Protein AF-A0A966W9J1-F1 (afdb_monomer)

Secondary structure (DSSP, 8-state):
----------------------EE-PPS-------PPPPP----PPPPSEEE--HHHHHHHHHHHHHHHHTTS-EEEE-TTSPEEEEE---TTPPPPPHHHHHHHHHS----HHHHHHHHHHHHHHHHTTPPPEEE--SSTT-S-----

Mean predicted aligned error: 13.57 Å

Solvent-accessible surface area (backbone atoms only — not comparable to full-atom values): 10167 Å² total; per-residue (Å²): 141,81,90,79,91,77,83,86,79,90,79,82,82,68,93,63,89,72,78,84,59,81,55,70,72,80,74,92,76,94,74,92,77,79,90,76,78,82,73,82,75,79,74,72,75,78,73,58,74,71,34,68,59,46,80,69,51,42,54,51,49,53,53,50,49,54,53,53,54,59,73,52,52,57,48,79,45,78,42,98,88,75,46,80,45,60,42,44,70,66,60,84,93,57,81,85,76,51,72,68,56,51,52,48,42,62,76,58,62,86,79,58,60,67,58,55,48,51,53,53,53,52,52,57,51,38,49,76,71,72,49,86,48,68,50,52,82,61,90,51,87,76,49,94,70,84,87,83,133

Radius of gyration: 20.52 Å; Cα contacts (8 Å, |Δi|>4): 99; chains: 1; bounding box: 49×34×62 Å

Nearest PDB structures (foldseek):
  6rxv-assembly1_CP  TM=2.407E-01  e=3.259E+00  Thermochaetoides thermophila DSM 1495
  5e8c-assembly1_A  TM=2.496E-01  e=3.471E+00  Suid alphaherpesvirus 1
  8yo3-assembly1_A  TM=2.139E-01  e=3.259E+00  Escherichia phage T4
  3pif-assembly3_C  TM=2.600E-01  e=4.466E+00  Kluyveromyces lactis

Sequence (149 aa):
MASFVVAGLLLLGGGLISHWQEQRGTAVGASAVPSAEPAPASSLRPLPERTQLDGSTQAALLAQLQEADRQWLPRVERLPDGRNRYVYKRRAGEPALSLEQVKALLRNPPSFEREHGAIRQVLATLERSGAVVLLEQPRKPGAAGEWNP

Foldseek 3Di:
DDDDDDDDDDDDDDPDPWPWDWDWPDDDDDDDDDDDDDDDDPPLPDDPQKDWDDPVVLVVVVVSVQVVLVQQQWDWDQDPVRDIIIIGTDTPPDDDDDPVRSVVCVVPPDPCVVVSVVVVVVVVVCVVVVHTDIDHDDPDPPDPDDDDD

Structure (mmCIF, N/CA/C/O backbone):
data_AF-A0A966W9J1-F1
#
_entry.id   AF-A0A966W9J1-F1
#
loop_
_atom_site.group_PDB
_atom_site.id
_atom_site.type_symbol
_atom_site.label_atom_id
_atom_site.label_alt_id
_atom_site.label_comp_id
_atom_site.label_asym_id
_atom_site.label_entity_id
_atom_site.label_seq_id
_atom_site.pdbx_PDB_ins_code
_atom_site.Cartn_x
_atom_site.Cartn_y
_atom_site.Cartn_z
_atom_site.occupancy
_atom_site.B_iso_or_equiv
_atom_site.auth_seq_id
_atom_site.auth_comp_id
_atom_site.auth_asym_id
_atom_site.auth_atom_id
_atom_site.pdbx_PDB_model_num
ATOM 1 N N . MET A 1 1 ? -14.828 -12.795 33.130 1.00 36.19 1 MET A N 1
ATOM 2 C CA . MET A 1 1 ? -13.420 -12.943 32.706 1.00 36.19 1 MET A CA 1
ATOM 3 C C . MET A 1 1 ? -13.387 -13.948 31.572 1.00 36.19 1 MET A C 1
ATOM 5 O O . MET A 1 1 ? -13.687 -15.107 31.816 1.00 36.19 1 MET A O 1
ATOM 9 N N . ALA A 1 2 ? -13.128 -13.505 30.345 1.00 32.22 2 ALA A N 1
ATOM 10 C CA . ALA A 1 2 ? -12.979 -14.391 29.195 1.00 32.22 2 ALA A CA 1
ATOM 11 C C . ALA A 1 2 ? -11.652 -14.052 28.515 1.00 32.22 2 ALA A C 1
ATOM 13 O O . ALA A 1 2 ? -11.497 -12.979 27.937 1.00 32.22 2 ALA A O 1
ATOM 14 N N . SER A 1 3 ? -10.685 -14.951 28.675 1.00 34.66 3 SER A N 1
ATOM 15 C CA . SER A 1 3 ? -9.408 -14.930 27.975 1.00 34.66 3 SER A CA 1
ATOM 16 C C . SER A 1 3 ? -9.634 -15.323 26.521 1.00 34.66 3 SER A C 1
ATOM 18 O O . SER A 1 3 ? -10.188 -16.389 26.262 1.00 34.66 3 SER A O 1
ATOM 20 N N . PHE A 1 4 ? -9.150 -14.515 25.583 1.00 32.41 4 PHE A N 1
ATOM 21 C CA . PHE A 1 4 ? -8.937 -14.957 24.210 1.00 32.41 4 PHE A CA 1
ATOM 22 C C . PHE A 1 4 ? -7.475 -14.750 23.835 1.00 32.41 4 PHE A C 1
ATOM 24 O O . PHE A 1 4 ? -6.966 -13.635 23.774 1.00 32.41 4 PHE A O 1
ATOM 31 N N . VAL A 1 5 ? -6.813 -15.883 23.619 1.00 35.66 5 VAL A N 1
ATOM 32 C CA . VAL A 1 5 ? -5.546 -16.004 22.909 1.00 35.66 5 VAL A CA 1
ATOM 33 C C . VAL A 1 5 ? -5.856 -15.818 21.428 1.00 35.66 5 VAL A C 1
ATOM 35 O O . VAL A 1 5 ? -6.655 -16.573 20.878 1.00 35.66 5 VAL A O 1
ATOM 38 N N . VAL A 1 6 ? -5.204 -14.863 20.767 1.00 33.12 6 VAL A N 1
ATOM 39 C CA . VAL A 1 6 ? -5.021 -14.918 19.314 1.00 33.12 6 VAL A CA 1
ATOM 40 C C . VAL A 1 6 ? -3.537 -14.793 19.021 1.00 33.12 6 VAL A C 1
ATOM 42 O O . VAL A 1 6 ? -2.851 -13.879 19.474 1.00 33.12 6 VAL A O 1
ATOM 45 N N . ALA A 1 7 ? -3.076 -15.823 18.323 1.00 31.52 7 ALA A N 1
ATOM 46 C CA . ALA A 1 7 ? -1.713 -16.107 17.947 1.00 31.52 7 ALA A CA 1
ATOM 47 C C . ALA A 1 7 ? -1.083 -14.975 17.133 1.00 31.52 7 ALA A C 1
ATOM 49 O O . ALA A 1 7 ? -1.725 -14.340 16.296 1.00 31.52 7 ALA A O 1
ATOM 50 N N . GLY A 1 8 ? 0.210 -14.775 17.373 1.00 31.45 8 GLY A N 1
ATOM 51 C CA . GLY A 1 8 ? 1.034 -13.886 16.581 1.00 31.45 8 GLY A CA 1
ATOM 52 C C . GLY A 1 8 ? 1.141 -14.353 15.133 1.00 31.45 8 GLY A C 1
ATOM 53 O O . GLY A 1 8 ? 1.315 -15.538 14.851 1.00 31.45 8 GLY A O 1
ATOM 54 N N . LEU A 1 9 ? 1.132 -13.380 14.229 1.00 31.06 9 LEU A N 1
ATOM 55 C CA . LEU A 1 9 ? 1.874 -13.485 12.988 1.00 31.06 9 LEU A CA 1
ATOM 56 C C . LEU A 1 9 ? 2.941 -12.390 13.010 1.00 31.06 9 LEU A C 1
ATOM 58 O O . LEU A 1 9 ? 2.641 -11.198 13.047 1.00 31.06 9 LEU A O 1
ATOM 62 N N . LEU A 1 10 ? 4.193 -12.834 13.053 1.00 40.41 10 LEU A N 1
ATOM 63 C CA . LEU A 1 10 ? 5.385 -12.029 12.835 1.00 40.41 10 LEU A CA 1
ATOM 64 C C . LEU A 1 10 ? 5.294 -11.323 11.479 1.00 40.41 10 LEU A C 1
ATOM 66 O O . LEU A 1 10 ? 5.270 -11.992 10.449 1.00 40.41 10 LEU A O 1
ATOM 70 N N . LEU A 1 11 ? 5.374 -9.994 11.477 1.00 38.09 11 LEU A N 1
ATOM 71 C CA . LEU A 1 11 ? 6.063 -9.273 10.412 1.00 38.09 11 LEU A CA 1
ATOM 72 C C . LEU A 1 11 ? 7.119 -8.367 11.045 1.00 38.09 11 LEU A C 1
ATOM 74 O O . LEU A 1 11 ? 6.843 -7.438 11.799 1.00 38.09 11 LEU A O 1
ATOM 78 N N . LEU A 1 12 ? 8.349 -8.787 10.781 1.00 37.00 12 LEU A N 1
ATOM 79 C CA . LEU A 1 12 ? 9.624 -8.203 11.150 1.00 37.00 12 LEU A CA 1
ATOM 80 C C . LEU A 1 12 ? 9.830 -6.817 10.530 1.00 37.00 12 LEU A C 1
ATOM 82 O O . LEU A 1 12 ? 9.419 -6.571 9.401 1.00 37.00 12 LEU A O 1
ATOM 86 N N . GLY A 1 13 ? 10.639 -6.013 11.224 1.00 31.16 13 GLY A N 1
ATOM 87 C CA . GLY A 1 13 ? 11.450 -4.944 10.639 1.00 31.16 13 GLY A CA 1
ATOM 88 C C . GLY A 1 13 ? 10.738 -3.595 10.649 1.00 31.16 13 GLY A C 1
ATOM 89 O O . GLY A 1 13 ? 9.806 -3.367 9.899 1.00 31.16 13 GLY A O 1
ATOM 90 N N . GLY A 1 14 ? 11.102 -2.653 11.509 1.00 29.92 14 GLY A N 1
ATOM 91 C CA . GLY A 1 14 ? 12.470 -2.186 11.692 1.00 29.92 14 GLY A CA 1
ATOM 92 C C . GLY A 1 14 ? 12.575 -0.849 10.973 1.00 29.92 14 GLY A C 1
ATOM 93 O O . GLY A 1 14 ? 12.654 -0.806 9.749 1.00 29.92 14 GLY A O 1
ATOM 94 N N . GLY A 1 15 ? 12.533 0.238 11.745 1.00 35.56 15 GLY A N 1
ATOM 95 C CA . GLY A 1 15 ? 12.836 1.575 11.256 1.00 35.56 15 GLY A CA 1
ATOM 96 C C . GLY A 1 15 ? 14.270 1.598 10.746 1.00 35.56 15 GLY A C 1
ATOM 97 O O . GLY A 1 15 ? 15.212 1.742 11.517 1.00 35.56 15 GLY A O 1
ATOM 98 N N . LEU A 1 16 ? 14.432 1.399 9.444 1.00 35.03 16 LEU A N 1
ATOM 99 C CA . LEU A 1 16 ? 15.691 1.546 8.743 1.00 35.03 16 LEU A CA 1
ATOM 100 C C . LEU A 1 16 ? 15.538 2.730 7.806 1.00 35.03 16 LEU A C 1
ATOM 102 O O . LEU A 1 16 ? 14.657 2.763 6.945 1.00 35.03 16 LEU A O 1
ATOM 106 N N . ILE A 1 17 ? 16.422 3.701 8.017 1.00 37.62 17 ILE A N 1
ATOM 107 C CA . ILE A 1 17 ? 16.754 4.780 7.095 1.00 37.62 17 ILE A CA 1
ATOM 108 C C . ILE A 1 17 ? 16.779 4.174 5.688 1.00 37.62 17 ILE A C 1
ATOM 110 O O . ILE A 1 17 ? 17.674 3.401 5.337 1.00 37.62 17 ILE A O 1
ATOM 114 N N . SER A 1 18 ? 15.727 4.445 4.915 1.00 36.94 18 SER A N 1
ATOM 115 C CA . SER A 1 18 ? 15.594 3.943 3.555 1.00 36.94 18 SER A CA 1
ATOM 116 C C . SER A 1 18 ? 16.615 4.697 2.720 1.00 36.94 18 SER A C 1
ATOM 118 O O . SER A 1 18 ? 16.407 5.850 2.358 1.00 36.94 18 SER A O 1
ATOM 120 N N . HIS A 1 19 ? 17.769 4.080 2.487 1.00 42.59 19 HIS A N 1
ATOM 121 C CA . HIS A 1 19 ? 18.722 4.568 1.507 1.00 42.59 19 HIS A CA 1
ATOM 122 C C . HIS A 1 19 ? 18.088 4.334 0.130 1.00 42.59 19 HIS A C 1
ATOM 124 O O . HIS A 1 19 ? 17.974 3.212 -0.362 1.00 42.59 19 HIS A O 1
ATOM 130 N N . TRP A 1 20 ? 17.555 5.407 -0.441 1.00 48.62 20 TRP A N 1
ATOM 131 C CA . TRP A 1 20 ? 16.880 5.403 -1.729 1.00 48.62 20 TRP A CA 1
ATOM 132 C C . TRP A 1 20 ? 17.902 5.127 -2.831 1.00 48.62 20 TRP A C 1
ATOM 134 O O . TRP A 1 20 ? 18.857 5.883 -2.994 1.00 48.62 20 TRP A O 1
ATOM 144 N N . GLN A 1 21 ? 17.718 4.045 -3.589 1.00 48.69 21 GLN A N 1
ATOM 145 C CA . GLN A 1 21 ? 18.588 3.721 -4.716 1.00 48.69 21 GLN A CA 1
ATOM 146 C C . GLN A 1 21 ? 17.739 3.445 -5.958 1.00 48.69 21 GLN A C 1
ATOM 148 O O . GLN A 1 21 ? 17.143 2.377 -6.102 1.00 48.69 21 GLN A O 1
ATOM 153 N N . GLU A 1 22 ? 17.686 4.425 -6.858 1.00 52.28 22 GLU A N 1
ATOM 154 C CA . GLU A 1 22 ? 17.119 4.268 -8.196 1.00 52.28 22 GLU A CA 1
ATOM 155 C C . GLU A 1 22 ? 18.030 3.349 -9.011 1.00 52.28 22 GLU A C 1
ATOM 157 O O . GLU A 1 22 ? 19.145 3.716 -9.392 1.00 52.28 22 GLU A O 1
ATOM 162 N N . GLN A 1 23 ? 17.584 2.120 -9.262 1.00 54.56 23 GLN A N 1
ATOM 163 C CA . GLN A 1 23 ? 18.343 1.196 -10.092 1.00 54.56 23 GLN A CA 1
ATOM 164 C C . GLN A 1 23 ? 17.928 1.342 -11.552 1.00 54.56 23 GLN A C 1
ATOM 166 O O . GLN A 1 23 ? 16.816 1.007 -11.959 1.00 54.56 23 GLN A O 1
ATOM 171 N N . ARG A 1 24 ? 18.873 1.840 -12.352 1.00 48.84 24 ARG A N 1
ATOM 172 C CA . ARG A 1 24 ? 18.799 1.866 -13.811 1.00 48.84 24 ARG A CA 1
ATOM 173 C C . ARG A 1 24 ? 19.124 0.462 -14.318 1.00 48.84 24 ARG A C 1
ATOM 175 O O . ARG A 1 24 ? 20.262 0.021 -14.188 1.00 48.84 24 ARG A O 1
ATOM 182 N N . GLY A 1 25 ? 18.152 -0.241 -14.897 1.00 43.19 25 GLY A N 1
ATOM 183 C CA . GLY A 1 25 ? 18.440 -1.473 -15.635 1.00 43.19 25 GLY A CA 1
ATOM 184 C C . GLY A 1 25 ? 19.348 -1.147 -16.825 1.00 43.19 25 GLY A C 1
ATOM 185 O O . GLY A 1 25 ? 18.937 -0.425 -17.733 1.00 43.19 25 GLY A O 1
ATOM 186 N N . THR A 1 26 ? 20.601 -1.600 -16.793 1.00 42.75 26 THR A N 1
ATOM 187 C CA . THR A 1 26 ? 21.620 -1.278 -17.798 1.00 42.75 26 THR A CA 1
ATOM 188 C C . THR A 1 26 ? 21.414 -2.078 -19.084 1.00 42.75 26 THR A C 1
ATOM 190 O O . THR A 1 26 ? 21.452 -3.304 -19.090 1.00 42.75 26 THR A O 1
ATOM 193 N N . ALA A 1 27 ? 21.277 -1.367 -20.205 1.00 41.69 27 ALA A N 1
ATOM 194 C CA . ALA A 1 27 ? 21.788 -1.837 -21.487 1.00 41.69 27 ALA A CA 1
ATOM 195 C C . ALA A 1 27 ? 23.223 -1.303 -21.630 1.00 41.69 27 ALA A C 1
ATOM 197 O O . ALA A 1 27 ? 23.479 -0.136 -21.336 1.00 41.69 27 ALA A O 1
ATOM 198 N N . VAL A 1 28 ? 24.147 -2.178 -22.026 1.00 43.94 28 VAL A N 1
ATOM 199 C CA . VAL A 1 28 ? 25.587 -1.928 -22.196 1.00 43.94 28 VAL A CA 1
ATOM 200 C C . VAL A 1 28 ? 25.854 -0.670 -23.039 1.00 43.94 28 VAL A C 1
ATOM 202 O O . VAL A 1 28 ? 25.258 -0.504 -24.102 1.00 43.94 28 VAL A O 1
ATOM 205 N N . GLY A 1 29 ? 26.775 0.187 -22.579 1.00 33.69 29 GLY A N 1
ATOM 206 C CA . GLY A 1 29 ? 27.338 1.297 -23.360 1.00 33.69 29 GLY A CA 1
ATOM 207 C C . GLY A 1 29 ? 27.671 2.530 -22.517 1.00 33.69 29 GLY A C 1
ATOM 208 O O . GLY A 1 29 ? 26.777 3.247 -22.080 1.00 33.69 29 GLY A O 1
ATOM 209 N N . ALA A 1 30 ? 28.963 2.766 -22.286 1.00 47.25 30 ALA A N 1
ATOM 210 C CA . ALA A 1 30 ? 29.491 3.913 -21.555 1.00 47.25 30 ALA A CA 1
ATOM 211 C C . ALA A 1 30 ? 29.196 5.254 -22.252 1.00 47.25 30 ALA A C 1
ATOM 213 O O . ALA A 1 30 ? 29.510 5.426 -23.427 1.00 47.25 30 ALA A O 1
ATOM 214 N N . SER A 1 31 ? 28.670 6.223 -21.500 1.00 38.84 31 SER A N 1
ATOM 215 C CA . SER A 1 31 ? 28.930 7.657 -21.683 1.00 38.84 31 SER A CA 1
ATOM 216 C C . SER A 1 31 ? 28.355 8.449 -20.511 1.00 38.84 31 SER A C 1
ATOM 218 O O . SER A 1 31 ? 27.268 8.150 -20.016 1.00 38.84 31 SER A O 1
ATOM 220 N N . ALA A 1 32 ? 29.140 9.417 -20.043 1.00 54.28 32 ALA A N 1
ATOM 221 C CA . ALA A 1 32 ? 28.836 10.318 -18.940 1.00 54.28 32 ALA A CA 1
ATOM 222 C C . ALA A 1 32 ? 27.493 11.046 -19.142 1.00 54.28 32 ALA A C 1
ATOM 224 O O . ALA A 1 32 ? 27.166 11.442 -20.259 1.00 54.28 32 ALA A O 1
ATOM 225 N N . VAL A 1 33 ? 26.727 11.245 -18.063 1.00 46.22 33 VAL A N 1
ATOM 226 C CA . VAL A 1 33 ? 25.482 12.034 -18.076 1.00 46.22 33 VAL A CA 1
ATOM 227 C C . VAL A 1 33 ? 25.493 13.001 -16.883 1.00 46.22 33 VAL A C 1
ATOM 229 O O . VAL A 1 33 ? 25.799 12.556 -15.774 1.00 46.22 33 VAL A O 1
ATOM 232 N N . PRO A 1 34 ? 25.198 14.298 -17.101 1.00 41.72 34 PRO A N 1
ATOM 233 C CA . PRO A 1 34 ? 25.249 15.349 -16.086 1.00 41.72 34 PRO A CA 1
ATOM 234 C C . PRO A 1 34 ? 24.155 15.193 -15.023 1.00 41.72 34 PRO A C 1
ATOM 236 O O . PRO A 1 34 ? 23.152 14.510 -15.240 1.00 41.72 34 PRO A O 1
ATOM 239 N N . SER A 1 35 ? 24.378 15.844 -13.876 1.00 45.69 35 SER A N 1
ATOM 240 C CA . SER A 1 35 ? 23.449 15.967 -12.749 1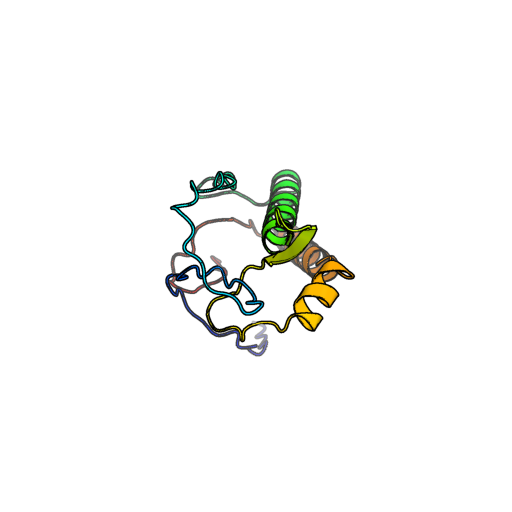.00 45.69 35 SER A CA 1
ATOM 241 C C . SER A 1 35 ? 22.030 16.276 -13.222 1.00 45.69 35 SER A C 1
ATOM 243 O O . SER A 1 35 ? 21.761 17.363 -13.728 1.00 45.69 35 SER A O 1
ATOM 245 N N . ALA A 1 36 ? 21.133 15.306 -13.055 1.00 44.81 36 ALA A N 1
ATOM 246 C CA . ALA A 1 36 ? 19.708 15.497 -13.249 1.00 44.81 36 ALA A CA 1
ATOM 247 C C . ALA A 1 36 ? 19.138 16.220 -12.023 1.00 44.81 36 ALA A C 1
ATOM 249 O O . ALA A 1 36 ? 19.308 15.780 -10.886 1.00 44.81 36 ALA A O 1
ATOM 250 N N . GLU A 1 37 ? 18.499 17.349 -12.294 1.00 42.25 37 GLU A N 1
ATOM 251 C CA . GLU A 1 37 ? 17.717 18.164 -11.374 1.00 42.25 37 GLU A CA 1
ATOM 252 C C . GLU A 1 37 ? 16.645 17.299 -10.672 1.00 42.25 37 GLU A C 1
ATOM 254 O O . GLU A 1 37 ? 16.006 16.471 -11.332 1.00 42.25 37 GLU A O 1
ATOM 259 N N . PRO A 1 38 ? 16.461 17.413 -9.343 1.00 43.59 38 PRO A N 1
ATOM 260 C CA . PRO A 1 38 ? 15.543 16.549 -8.612 1.00 43.59 38 PRO A CA 1
ATOM 261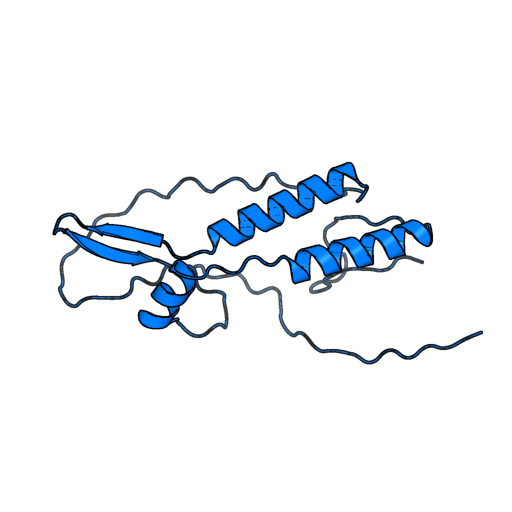 C C . PRO A 1 38 ? 14.096 16.813 -9.042 1.00 43.59 38 PRO A C 1
ATOM 263 O O . PRO A 1 38 ? 13.600 17.937 -8.968 1.00 43.59 38 PRO A O 1
ATOM 266 N N . ALA A 1 39 ? 13.409 15.751 -9.472 1.00 46.28 39 ALA A N 1
ATOM 267 C CA . ALA A 1 39 ? 11.975 15.764 -9.736 1.00 46.28 39 ALA A CA 1
ATOM 268 C C . ALA A 1 39 ? 11.201 16.281 -8.506 1.00 46.28 39 ALA A C 1
ATOM 270 O O . ALA A 1 39 ? 11.607 16.001 -7.372 1.00 46.28 39 ALA A O 1
ATOM 271 N N . PRO A 1 40 ? 10.079 17.004 -8.692 1.00 39.59 40 PRO A N 1
ATOM 272 C CA . PRO A 1 40 ? 9.317 17.548 -7.579 1.00 39.59 40 PRO A CA 1
ATOM 273 C C . PRO A 1 40 ? 8.850 16.404 -6.680 1.00 39.59 40 PRO A C 1
ATOM 275 O O . PRO A 1 40 ? 8.106 15.518 -7.108 1.00 39.59 40 PRO A O 1
ATOM 278 N N . ALA A 1 41 ? 9.304 16.424 -5.428 1.00 43.28 41 ALA A N 1
ATOM 279 C CA . ALA A 1 41 ? 8.766 15.578 -4.382 1.00 43.28 41 ALA A CA 1
ATOM 280 C C . ALA A 1 41 ? 7.263 15.863 -4.294 1.00 43.28 41 ALA A C 1
ATOM 282 O O . ALA A 1 41 ? 6.857 16.953 -3.892 1.00 43.28 41 ALA A O 1
ATOM 283 N N . SER A 1 42 ? 6.435 14.906 -4.717 1.00 48.38 42 SER A N 1
ATOM 284 C CA . SER A 1 42 ? 5.004 14.945 -4.445 1.00 48.38 42 SER A CA 1
ATOM 285 C C . SER A 1 42 ? 4.839 15.034 -2.936 1.00 48.38 42 SER A C 1
ATOM 287 O O . SER A 1 42 ? 5.104 14.078 -2.208 1.00 48.38 42 SER A O 1
ATOM 289 N N . SER A 1 43 ? 4.456 16.215 -2.470 1.00 48.78 43 SER A N 1
ATOM 290 C CA . SER A 1 43 ? 4.168 16.492 -1.078 1.00 48.78 43 SER A CA 1
ATOM 291 C C . SER A 1 43 ? 2.894 15.743 -0.713 1.00 48.78 43 SER A C 1
ATOM 293 O O . SER A 1 43 ? 1.786 16.267 -0.819 1.00 48.78 43 SER A O 1
ATOM 295 N N . LEU A 1 44 ? 3.048 14.481 -0.299 1.00 55.34 44 LEU A N 1
ATOM 296 C CA . LEU A 1 44 ? 2.056 13.820 0.539 1.00 55.34 44 LEU A CA 1
ATOM 297 C C . LEU A 1 44 ? 1.712 14.830 1.629 1.00 55.34 44 LEU A C 1
ATOM 299 O O . LEU A 1 44 ? 2.590 15.210 2.406 1.00 55.34 44 LEU A O 1
ATOM 303 N N . ARG A 1 45 ? 0.478 15.345 1.621 1.00 57.12 45 ARG A N 1
ATOM 304 C CA . ARG A 1 45 ? 0.049 16.296 2.641 1.00 57.12 45 ARG A CA 1
ATOM 305 C C . ARG A 1 45 ? 0.281 15.598 3.986 1.00 57.12 45 ARG A C 1
ATOM 307 O O . ARG A 1 45 ? -0.257 14.502 4.169 1.00 57.12 45 ARG A O 1
ATOM 314 N N . PRO A 1 46 ? 1.093 16.175 4.888 1.00 58.34 46 PRO A N 1
ATOM 315 C CA . PRO A 1 46 ? 1.237 15.622 6.220 1.00 58.34 46 PRO A CA 1
ATOM 316 C C . PRO A 1 46 ? -0.157 15.584 6.840 1.00 58.34 46 PRO A C 1
ATOM 318 O O . PRO A 1 46 ? -0.844 16.609 6.883 1.00 58.34 46 PRO A O 1
ATOM 321 N N . LEU A 1 47 ? -0.602 14.400 7.253 1.00 57.12 47 LEU A N 1
ATOM 322 C CA . LEU A 1 47 ? -1.755 14.309 8.138 1.00 57.12 47 LEU A CA 1
ATOM 323 C C . LEU A 1 47 ? -1.381 15.064 9.425 1.00 57.12 47 LEU A C 1
ATOM 325 O O . LEU A 1 47 ? -0.231 14.950 9.863 1.00 57.12 47 LEU A O 1
ATOM 329 N N . PRO A 1 48 ? -2.285 15.875 10.003 1.00 63.88 48 PRO A N 1
ATOM 330 C CA . PRO A 1 48 ? -2.009 16.515 11.282 1.00 63.88 48 PRO A CA 1
ATOM 331 C C . PRO A 1 48 ? -1.619 15.450 12.313 1.00 63.88 48 PRO A C 1
ATOM 333 O O . PRO A 1 48 ? -2.122 14.326 12.245 1.00 63.88 48 PRO A O 1
ATOM 336 N N . GLU A 1 49 ? -0.732 15.809 13.254 1.00 70.94 49 GLU A N 1
ATOM 337 C CA . GLU A 1 49 ? -0.070 14.875 14.192 1.00 70.94 49 GLU A CA 1
ATOM 338 C C . GLU A 1 49 ? -1.027 13.923 14.912 1.00 70.94 49 GLU A C 1
ATOM 340 O O . GLU A 1 49 ? -0.628 12.838 15.330 1.00 70.94 49 GLU A O 1
ATOM 345 N N . ARG A 1 50 ? -2.292 14.329 15.029 1.00 84.88 50 ARG A N 1
ATOM 346 C CA . ARG A 1 50 ? -3.375 13.531 15.567 1.00 84.88 50 ARG A CA 1
ATOM 347 C C . ARG A 1 50 ? -4.632 13.730 14.732 1.00 84.88 50 ARG A C 1
ATOM 349 O O . ARG A 1 50 ? -5.299 14.757 14.841 1.00 84.88 50 ARG A O 1
ATOM 356 N N . THR A 1 51 ? -4.955 12.750 13.896 1.00 87.50 51 THR A N 1
ATOM 357 C CA . THR A 1 51 ? -6.162 12.769 13.058 1.00 87.50 51 THR A CA 1
ATOM 358 C C . THR A 1 51 ? -7.110 11.670 13.511 1.00 87.50 51 THR A C 1
ATOM 360 O O . THR A 1 51 ? -6.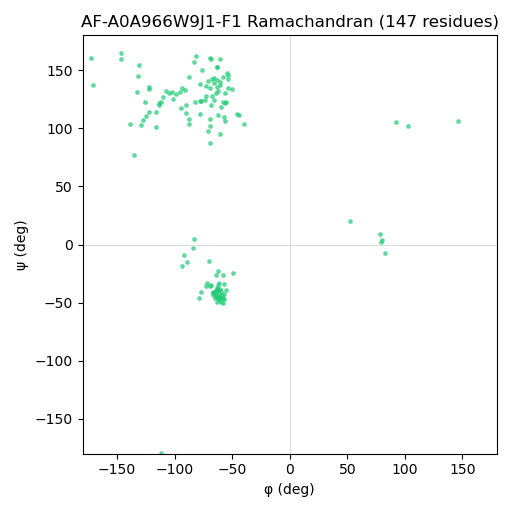749 10.499 13.466 1.00 87.50 51 THR A O 1
ATOM 363 N N . GLN A 1 52 ? -8.324 12.017 13.936 1.00 90.44 52 GLN A N 1
ATOM 364 C CA . GLN A 1 52 ? -9.351 11.006 14.174 1.00 90.44 52 GLN A CA 1
ATOM 365 C C . GLN A 1 52 ? -9.806 10.408 12.844 1.00 90.44 52 GLN A C 1
ATOM 367 O O . GLN A 1 52 ? -10.046 11.147 11.893 1.00 90.44 52 GLN A O 1
ATOM 372 N N . LEU A 1 53 ? -9.916 9.082 12.790 1.00 90.12 53 LEU A N 1
ATOM 373 C CA . LEU A 1 53 ? -10.492 8.372 11.657 1.00 90.12 53 LEU A CA 1
ATOM 374 C C . LEU A 1 53 ? -12.005 8.259 11.829 1.00 90.12 53 LEU A C 1
ATOM 376 O O . LEU A 1 53 ? -12.506 7.445 12.600 1.00 90.12 53 LEU A O 1
ATOM 380 N N . ASP A 1 54 ? -12.703 9.101 11.081 1.00 86.69 54 ASP A N 1
ATOM 381 C CA . ASP A 1 54 ? -14.132 9.056 10.794 1.00 86.69 54 ASP A CA 1
ATOM 382 C C . ASP A 1 54 ? -14.366 8.730 9.307 1.00 86.69 54 ASP A C 1
ATOM 384 O O . ASP A 1 54 ? -13.422 8.569 8.530 1.00 86.69 54 ASP A O 1
ATOM 388 N N . GLY A 1 55 ? -15.627 8.656 8.875 1.00 83.25 55 GLY A N 1
ATOM 389 C CA . GLY A 1 55 ? -15.951 8.314 7.486 1.00 83.25 55 GLY A CA 1
ATOM 390 C C . GLY A 1 55 ? -15.314 9.241 6.436 1.00 83.25 55 GLY A C 1
ATOM 391 O O . GLY A 1 55 ? -14.934 8.777 5.359 1.00 83.25 55 GLY A O 1
ATOM 392 N N . SER A 1 56 ? -15.153 10.533 6.739 1.00 83.56 56 SER A N 1
ATOM 393 C CA . SER A 1 56 ? -14.607 11.519 5.796 1.00 83.56 56 SER A CA 1
ATOM 394 C C . SER A 1 56 ? -13.080 11.437 5.693 1.00 83.56 56 SER A C 1
ATOM 396 O O . SER A 1 56 ? -12.514 11.382 4.598 1.00 83.56 56 SER A O 1
ATOM 398 N N . THR A 1 57 ? -12.409 11.353 6.837 1.00 88.50 57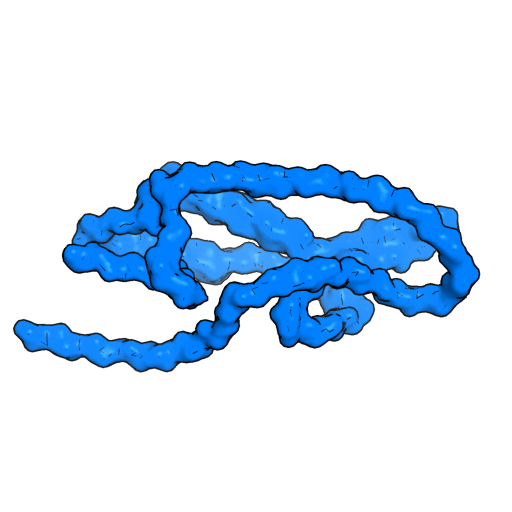 THR A N 1
ATOM 399 C CA . THR A 1 57 ? -10.948 11.252 6.951 1.00 88.50 57 THR A CA 1
ATOM 400 C C . THR A 1 57 ? -10.443 9.881 6.511 1.00 88.50 57 THR A C 1
ATOM 402 O O . THR A 1 57 ? -9.390 9.794 5.881 1.00 88.50 57 THR A O 1
ATOM 405 N N . GLN A 1 58 ? -11.222 8.818 6.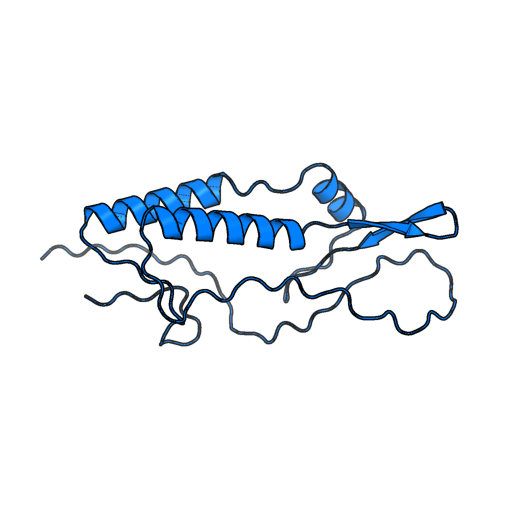728 1.00 89.38 58 GLN A N 1
ATOM 406 C CA . GLN A 1 58 ? -10.940 7.484 6.203 1.00 89.38 58 GLN A CA 1
ATOM 407 C C . GLN A 1 58 ? -10.915 7.468 4.671 1.00 89.38 58 GLN A C 1
ATOM 409 O O . GLN A 1 58 ? -10.003 6.888 4.078 1.00 89.38 58 GLN A O 1
ATOM 414 N N . ALA A 1 59 ? -11.893 8.097 4.012 1.00 88.31 59 ALA A N 1
ATOM 415 C CA . ALA A 1 59 ? -11.915 8.172 2.553 1.00 88.31 59 ALA A CA 1
ATOM 416 C C . ALA A 1 59 ? -10.686 8.924 2.013 1.00 88.31 59 ALA A C 1
ATOM 418 O O . ALA A 1 59 ? -10.055 8.473 1.055 1.00 88.31 59 ALA A O 1
ATOM 419 N N . ALA A 1 60 ? -10.305 10.025 2.669 1.00 88.50 60 ALA A N 1
ATOM 420 C CA . ALA A 1 60 ? -9.104 10.779 2.324 1.00 88.50 60 ALA A CA 1
ATOM 421 C C . ALA A 1 60 ? -7.815 9.959 2.527 1.00 88.50 60 ALA A C 1
ATOM 423 O O . ALA A 1 60 ? -6.954 9.962 1.647 1.00 88.50 60 ALA A O 1
ATOM 424 N N . LEU A 1 61 ? -7.698 9.213 3.634 1.00 88.06 61 LEU A N 1
ATOM 425 C CA . LEU A 1 61 ? -6.561 8.325 3.894 1.00 88.06 61 LEU A CA 1
ATOM 426 C C . LEU A 1 61 ? -6.422 7.261 2.801 1.00 88.06 61 LEU A C 1
ATOM 428 O O . LEU A 1 61 ? -5.333 7.065 2.270 1.00 88.06 61 LEU A O 1
ATOM 432 N N . LEU A 1 62 ? -7.513 6.572 2.456 1.00 89.69 62 LEU A N 1
ATOM 433 C CA . LEU A 1 62 ? -7.482 5.518 1.437 1.00 89.69 62 LEU A CA 1
ATOM 434 C C . LEU A 1 62 ? -7.090 6.076 0.062 1.00 89.69 62 LEU A C 1
ATOM 436 O O . LEU A 1 62 ? -6.293 5.460 -0.641 1.00 89.69 62 LEU A O 1
ATOM 440 N N . ALA A 1 63 ? -7.574 7.269 -0.294 1.00 89.31 63 ALA A N 1
ATOM 441 C CA . ALA A 1 63 ? -7.147 7.950 -1.513 1.00 89.31 63 ALA A CA 1
ATOM 442 C C . ALA A 1 63 ? -5.648 8.308 -1.483 1.00 89.31 63 ALA A C 1
ATOM 444 O O . ALA A 1 63 ? -4.953 8.166 -2.490 1.00 89.31 63 ALA A O 1
ATOM 445 N N . GLN A 1 64 ? -5.128 8.733 -0.327 1.00 89.19 64 GLN A N 1
ATOM 446 C CA . GLN A 1 64 ? -3.706 9.026 -0.151 1.00 89.19 64 GLN A CA 1
ATOM 447 C C . GLN A 1 64 ? -2.834 7.770 -0.273 1.00 89.19 64 GLN A C 1
ATOM 449 O O . GLN A 1 64 ? -1.780 7.830 -0.907 1.00 89.19 64 GLN A O 1
ATOM 454 N N . LEU A 1 65 ? -3.267 6.638 0.292 1.00 88.94 65 LEU A N 1
ATOM 455 C CA . LEU A 1 65 ? -2.582 5.350 0.146 1.00 88.94 65 LEU A CA 1
ATOM 456 C C . LEU A 1 65 ? -2.556 4.900 -1.316 1.00 88.94 65 LEU A C 1
ATOM 458 O O . LEU A 1 65 ? -1.491 4.571 -1.829 1.00 88.94 65 LEU A O 1
ATOM 462 N N . GLN A 1 66 ? -3.688 5.000 -2.014 1.00 89.88 66 GLN A N 1
ATOM 463 C CA . GLN A 1 66 ? -3.766 4.668 -3.434 1.00 89.88 66 GLN A CA 1
ATOM 464 C C . GLN A 1 66 ? -2.802 5.517 -4.276 1.00 89.88 66 GLN A C 1
ATOM 466 O O . GLN A 1 66 ? -2.127 4.998 -5.165 1.00 89.88 66 GLN A O 1
ATOM 471 N N . GLU A 1 67 ? -2.710 6.822 -4.013 1.00 90.56 67 GLU A N 1
ATOM 472 C CA . GLU A 1 67 ? -1.757 7.681 -4.718 1.00 90.56 67 GLU A CA 1
ATOM 473 C C . GLU A 1 67 ? -0.308 7.327 -4.370 1.00 90.56 67 GLU A C 1
ATOM 475 O O . GLU A 1 67 ? 0.539 7.248 -5.263 1.00 90.56 67 GLU A O 1
ATOM 480 N N . ALA A 1 68 ? -0.019 7.045 -3.096 1.00 88.62 68 ALA A N 1
ATOM 481 C CA . ALA A 1 68 ? 1.295 6.572 -2.685 1.00 88.62 68 ALA A CA 1
ATOM 482 C C . ALA A 1 68 ? 1.673 5.289 -3.442 1.00 88.62 68 ALA A C 1
ATOM 484 O O . ALA A 1 68 ? 2.751 5.239 -4.031 1.00 88.62 68 ALA A O 1
ATOM 485 N N . ASP A 1 69 ? 0.781 4.302 -3.534 1.00 89.44 69 ASP A N 1
ATOM 486 C CA . ASP A 1 69 ? 1.019 3.046 -4.254 1.00 89.44 69 ASP A CA 1
ATOM 487 C C . ASP A 1 69 ? 1.318 3.268 -5.743 1.00 89.44 69 ASP A C 1
ATOM 489 O O . ASP A 1 69 ? 2.243 2.667 -6.298 1.00 89.44 69 ASP A O 1
ATOM 493 N N . ARG A 1 70 ? 0.621 4.206 -6.398 1.00 89.44 70 ARG A N 1
ATOM 494 C CA . ARG A 1 70 ? 0.896 4.568 -7.802 1.00 89.44 70 ARG A CA 1
ATOM 495 C C . ARG A 1 70 ? 2.301 5.125 -7.996 1.00 89.44 70 ARG A C 1
ATOM 497 O O . ARG A 1 70 ? 2.922 4.882 -9.032 1.00 89.44 70 ARG A O 1
ATOM 504 N N . GLN A 1 71 ? 2.839 5.836 -7.009 1.00 89.38 71 GLN A N 1
ATOM 505 C CA . GLN A 1 71 ? 4.206 6.355 -7.068 1.00 89.38 71 GLN A CA 1
ATOM 506 C C . GLN A 1 71 ? 5.276 5.263 -6.974 1.00 89.38 71 GLN A C 1
ATOM 508 O O . GLN A 1 71 ? 6.443 5.553 -7.260 1.00 89.38 71 GLN A O 1
ATOM 513 N N . TRP A 1 72 ? 4.908 4.046 -6.570 1.00 89.75 72 TRP A N 1
ATOM 514 C CA . TRP A 1 72 ? 5.787 2.875 -6.542 1.00 89.75 72 TRP A CA 1
ATOM 515 C C . TRP A 1 72 ? 5.730 2.041 -7.823 1.00 89.75 72 TRP A C 1
ATOM 517 O O . TRP A 1 72 ? 6.579 1.167 -8.008 1.00 89.75 72 TRP A O 1
ATOM 527 N N . LEU A 1 73 ? 4.793 2.323 -8.733 1.00 91.88 73 LEU A N 1
ATOM 528 C CA . LEU A 1 73 ? 4.725 1.623 -10.011 1.00 91.88 73 LEU A CA 1
ATOM 529 C C . LEU A 1 73 ? 5.938 1.959 -10.894 1.00 91.88 73 LEU A C 1
ATOM 531 O O . LEU A 1 73 ? 6.381 3.116 -10.929 1.00 91.88 73 LEU A O 1
ATOM 535 N N . PRO A 1 74 ? 6.469 0.974 -11.642 1.00 95.00 74 PRO A N 1
ATOM 536 C CA . PRO A 1 74 ? 7.511 1.242 -12.616 1.00 95.00 74 PRO A CA 1
ATOM 537 C C . PRO A 1 74 ? 7.056 2.225 -13.696 1.00 95.00 74 PRO A C 1
ATOM 539 O O . PRO A 1 74 ? 5.866 2.393 -13.963 1.00 95.00 74 PRO A O 1
ATOM 542 N N . ARG A 1 75 ? 8.026 2.851 -14.357 1.00 94.19 75 ARG A N 1
ATOM 543 C CA . ARG A 1 75 ? 7.819 3.833 -15.423 1.00 94.19 75 ARG A CA 1
ATOM 544 C C . ARG A 1 75 ? 8.684 3.504 -16.628 1.00 94.19 75 ARG A C 1
ATOM 546 O O . ARG A 1 75 ? 9.735 2.870 -16.505 1.00 94.19 75 ARG A O 1
ATOM 553 N N . VAL A 1 76 ? 8.229 3.950 -17.794 1.00 94.69 76 VAL A N 1
ATOM 554 C CA . VAL A 1 76 ? 8.965 3.836 -19.054 1.00 94.69 76 VAL A CA 1
ATOM 555 C C . VAL A 1 76 ? 9.375 5.229 -19.502 1.00 94.69 76 VAL A C 1
ATOM 557 O O . VAL A 1 76 ? 8.529 6.094 -19.704 1.00 94.69 76 VAL A O 1
ATOM 560 N N . GLU A 1 77 ? 10.672 5.428 -19.680 1.00 94.19 77 GLU A N 1
ATOM 561 C CA . GLU A 1 77 ? 11.258 6.643 -20.230 1.00 94.19 77 GLU A CA 1
ATOM 562 C C . GLU A 1 77 ? 11.712 6.375 -21.664 1.00 94.19 77 GLU A C 1
ATOM 564 O O . GLU A 1 77 ? 12.414 5.397 -21.939 1.00 94.19 77 GLU A O 1
ATOM 569 N N . ARG A 1 78 ? 11.320 7.245 -22.594 1.00 94.00 78 ARG A N 1
ATOM 570 C CA . ARG A 1 78 ? 11.810 7.200 -23.972 1.00 94.00 78 ARG A CA 1
ATOM 571 C C . ARG A 1 78 ? 13.168 7.894 -24.023 1.00 94.00 78 ARG A C 1
ATOM 573 O O . ARG A 1 78 ? 13.284 9.054 -23.639 1.00 94.00 78 ARG A O 1
ATOM 580 N N . LEU A 1 79 ? 14.192 7.187 -24.481 1.00 93.94 79 LEU A N 1
ATOM 581 C CA . LEU A 1 79 ? 15.532 7.739 -24.642 1.00 93.94 79 LEU A CA 1
ATOM 582 C C . LEU A 1 79 ? 15.662 8.503 -25.972 1.00 93.94 79 LEU A C 1
ATOM 584 O O . LEU A 1 79 ? 14.917 8.210 -26.912 1.00 93.94 79 LEU A O 1
ATOM 588 N N . PRO A 1 80 ? 16.627 9.442 -26.087 1.00 93.38 80 PRO A N 1
ATOM 589 C CA . PRO A 1 80 ? 16.870 10.191 -27.326 1.00 93.38 80 PRO A CA 1
ATOM 590 C C . PRO A 1 80 ? 17.183 9.310 -28.544 1.00 93.38 80 PRO A C 1
ATOM 592 O O . PRO A 1 80 ? 16.911 9.694 -29.674 1.00 93.38 80 PRO A O 1
ATOM 595 N N . ASP A 1 81 ? 17.721 8.111 -28.315 1.00 91.62 81 ASP A N 1
ATOM 596 C CA . ASP A 1 81 ? 18.020 7.108 -29.344 1.00 91.62 81 ASP A CA 1
ATOM 597 C C . ASP A 1 81 ? 16.803 6.248 -29.746 1.00 91.62 81 ASP A C 1
ATOM 599 O O . ASP A 1 81 ? 16.931 5.292 -30.509 1.00 91.62 81 ASP A O 1
ATOM 603 N N . GLY A 1 82 ? 15.616 6.553 -29.214 1.00 92.38 82 GLY A N 1
ATOM 604 C CA . GLY A 1 82 ? 14.383 5.820 -29.485 1.00 92.38 82 GLY A CA 1
ATOM 605 C C . GLY A 1 82 ? 14.225 4.518 -28.696 1.00 92.38 82 GLY A C 1
ATOM 606 O O . GLY A 1 82 ? 13.229 3.818 -28.892 1.00 92.38 82 GLY A O 1
ATOM 607 N N . ARG A 1 83 ? 15.144 4.171 -27.787 1.00 92.12 83 ARG A N 1
ATOM 608 C CA . ARG A 1 83 ? 14.981 3.011 -26.897 1.00 92.12 83 ARG A CA 1
ATOM 609 C C . ARG A 1 83 ? 14.098 3.349 -25.696 1.00 92.12 83 ARG A C 1
ATOM 611 O O . ARG A 1 83 ? 13.891 4.508 -25.347 1.00 92.12 83 ARG A O 1
ATOM 618 N N . ASN A 1 84 ? 13.583 2.310 -25.044 1.00 94.06 84 ASN A N 1
ATOM 619 C CA . ASN A 1 84 ? 12.845 2.438 -23.789 1.00 94.06 84 ASN A CA 1
ATOM 620 C C . ASN A 1 84 ? 13.774 2.122 -22.612 1.00 94.06 84 ASN A C 1
ATOM 622 O O . ASN A 1 84 ? 14.413 1.068 -22.592 1.00 94.06 84 ASN A O 1
ATOM 626 N N . ARG A 1 85 ? 13.809 3.003 -21.613 1.00 92.75 85 ARG A N 1
ATOM 627 C CA . ARG A 1 85 ? 14.415 2.764 -20.301 1.00 92.75 85 ARG A CA 1
ATOM 628 C C . ARG A 1 85 ? 13.309 2.483 -19.292 1.00 92.75 85 ARG A C 1
ATOM 630 O O . ARG A 1 85 ? 12.340 3.226 -19.206 1.00 92.75 85 ARG A O 1
ATOM 637 N N . TYR A 1 86 ? 13.468 1.413 -18.526 1.00 93.75 86 TYR A N 1
ATOM 638 C CA . TYR A 1 86 ? 12.534 1.038 -17.470 1.00 93.75 86 TYR A CA 1
ATOM 639 C C . TYR A 1 86 ? 13.114 1.458 -16.122 1.00 93.75 86 TYR A C 1
ATOM 641 O O . TYR A 1 86 ? 14.246 1.094 -15.799 1.00 93.75 86 TYR A O 1
ATOM 649 N N . VAL A 1 87 ? 12.345 2.229 -15.359 1.00 93.81 87 VAL A N 1
ATOM 650 C CA . VAL A 1 87 ? 12.744 2.772 -14.055 1.00 93.81 87 VAL A CA 1
ATOM 651 C C . VAL A 1 87 ? 11.746 2.299 -13.008 1.00 93.81 87 VAL A C 1
ATOM 653 O O . VAL A 1 87 ? 10.541 2.324 -13.248 1.00 93.81 87 VAL A O 1
ATOM 656 N N . TYR A 1 88 ? 12.228 1.846 -11.853 1.00 93.38 88 TYR A N 1
ATOM 657 C CA . TYR A 1 88 ? 11.369 1.417 -10.751 1.00 93.38 88 TYR A CA 1
ATOM 658 C C . TYR A 1 88 ? 12.010 1.724 -9.396 1.00 93.38 88 TYR A C 1
ATOM 660 O O . TYR A 1 88 ? 13.226 1.909 -9.292 1.00 93.38 88 TYR A O 1
ATOM 668 N N . LYS A 1 89 ? 11.173 1.770 -8.355 1.00 90.44 89 LYS A N 1
ATOM 669 C CA . LYS A 1 89 ? 11.603 1.929 -6.964 1.00 90.44 89 LYS A CA 1
ATOM 670 C C . LYS A 1 89 ? 11.750 0.558 -6.311 1.00 90.44 89 LYS A C 1
ATOM 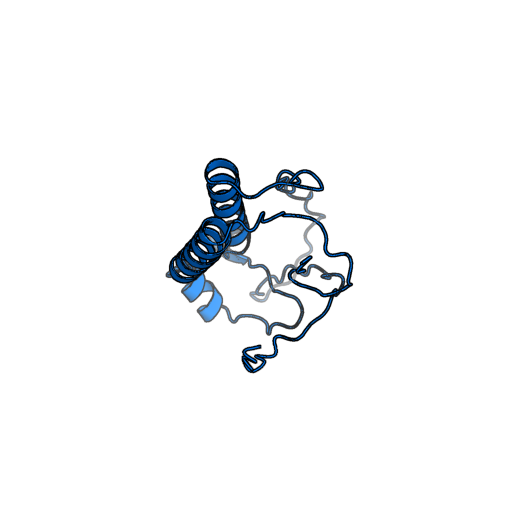672 O O . LYS A 1 89 ? 10.859 -0.278 -6.433 1.00 90.44 89 LYS A O 1
ATOM 677 N N . ARG A 1 90 ? 12.851 0.346 -5.590 1.00 90.94 90 ARG A N 1
ATOM 678 C CA . ARG A 1 90 ? 13.115 -0.879 -4.824 1.00 90.94 90 ARG A CA 1
ATOM 679 C C . ARG A 1 90 ? 12.984 -0.590 -3.331 1.00 90.94 90 ARG A C 1
ATOM 681 O O . ARG A 1 90 ? 13.558 0.392 -2.859 1.00 90.94 90 ARG A O 1
ATOM 688 N N . ARG A 1 91 ? 12.259 -1.431 -2.588 1.00 85.69 91 ARG A N 1
ATOM 689 C CA . ARG A 1 91 ? 12.178 -1.314 -1.124 1.00 85.69 91 ARG A CA 1
ATOM 690 C C . ARG A 1 91 ? 13.464 -1.831 -0.477 1.00 85.69 91 ARG A C 1
ATOM 692 O O . ARG A 1 91 ? 14.145 -2.706 -1.015 1.00 85.69 91 ARG A O 1
ATOM 699 N N . ALA A 1 92 ? 13.815 -1.273 0.677 1.00 87.31 92 ALA A N 1
ATOM 700 C CA . ALA A 1 92 ? 14.977 -1.727 1.430 1.00 87.31 92 ALA A CA 1
ATOM 701 C C . ALA A 1 92 ? 14.791 -3.194 1.855 1.00 87.31 92 ALA A C 1
ATOM 703 O O . ALA A 1 92 ? 13.738 -3.565 2.363 1.00 87.31 92 ALA A O 1
ATOM 704 N N . GLY A 1 93 ? 15.811 -4.024 1.633 1.00 87.94 93 GLY A N 1
ATOM 705 C CA . GLY A 1 93 ? 15.763 -5.456 1.948 1.00 87.94 93 GLY A CA 1
ATOM 706 C C . GLY A 1 93 ? 15.095 -6.337 0.886 1.00 87.94 93 GLY A C 1
ATOM 707 O O . GLY A 1 93 ? 15.189 -7.557 0.991 1.00 87.94 93 GLY A O 1
ATOM 708 N N . GLU A 1 94 ? 14.488 -5.764 -0.159 1.00 86.56 94 GLU A N 1
ATOM 709 C CA . GLU A 1 94 ? 13.924 -6.544 -1.265 1.00 86.56 94 GLU A CA 1
ATOM 710 C C . GLU A 1 94 ? 14.965 -6.832 -2.362 1.00 86.56 94 GLU A C 1
ATOM 712 O O . GLU A 1 94 ? 15.825 -5.987 -2.659 1.00 86.56 94 GLU A O 1
ATOM 717 N N . PRO A 1 95 ? 14.904 -8.017 -3.002 1.00 91.62 95 PRO A N 1
ATOM 718 C CA . PRO A 1 95 ? 15.751 -8.318 -4.148 1.00 91.62 95 PRO A CA 1
ATOM 719 C C . PRO A 1 95 ? 15.445 -7.375 -5.318 1.00 91.62 95 PRO A C 1
ATOM 721 O O . PRO A 1 95 ? 14.335 -6.867 -5.474 1.00 91.62 95 PRO A O 1
ATOM 724 N N . ALA A 1 96 ? 16.446 -7.140 -6.169 1.00 92.62 96 ALA A N 1
ATOM 725 C CA . ALA A 1 96 ? 16.236 -6.382 -7.397 1.00 92.62 96 ALA A CA 1
ATOM 726 C C . ALA A 1 96 ? 15.305 -7.150 -8.350 1.00 92.62 96 ALA A C 1
ATOM 728 O O . ALA A 1 96 ? 15.443 -8.362 -8.523 1.00 92.62 96 ALA A O 1
ATOM 729 N N . LEU A 1 97 ? 14.383 -6.433 -8.991 1.00 91.88 97 LEU A N 1
ATOM 730 C CA . LEU A 1 97 ? 13.504 -7.000 -10.004 1.00 91.88 97 LEU A CA 1
ATOM 731 C C . LEU A 1 97 ? 14.248 -7.156 -11.332 1.00 91.88 97 LEU A C 1
ATOM 733 O O . LEU A 1 97 ? 14.969 -6.261 -11.778 1.00 91.88 97 LEU A O 1
ATOM 737 N N . SER A 1 98 ? 14.020 -8.285 -11.997 1.00 94.00 98 SER A N 1
ATOM 738 C CA . SER A 1 98 ? 14.411 -8.487 -13.391 1.00 94.00 98 SER A CA 1
ATOM 739 C C . SER A 1 98 ? 13.580 -7.612 -14.336 1.00 94.00 98 SER A C 1
ATOM 741 O O . SER A 1 98 ? 12.461 -7.203 -14.017 1.00 94.00 98 SER A O 1
ATOM 743 N N . LEU A 1 99 ? 14.091 -7.373 -15.547 1.00 93.50 99 LEU A N 1
ATOM 744 C CA . LEU A 1 99 ? 13.371 -6.613 -16.574 1.00 93.50 99 LEU A CA 1
ATOM 745 C C . LEU A 1 99 ? 11.986 -7.208 -16.880 1.00 93.50 99 LEU 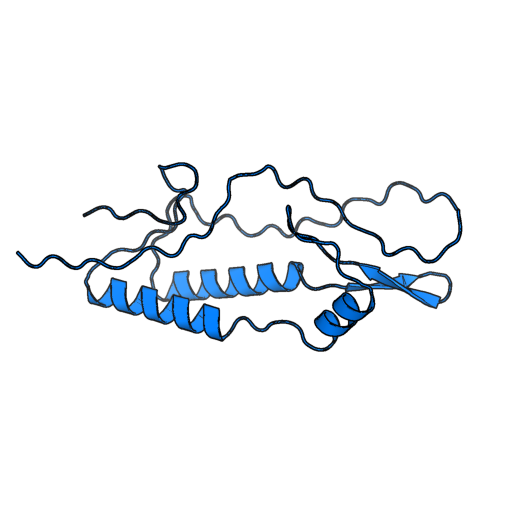A C 1
ATOM 747 O O . LEU A 1 99 ? 11.020 -6.467 -17.053 1.00 93.50 99 LEU A O 1
ATOM 751 N N . GLU A 1 100 ? 11.873 -8.536 -16.919 1.00 95.06 100 GLU A N 1
ATOM 752 C CA . GLU A 1 100 ? 10.600 -9.208 -17.187 1.00 95.06 100 GLU A CA 1
ATOM 753 C C . GLU A 1 100 ? 9.602 -9.040 -16.038 1.00 95.06 100 GLU A C 1
ATOM 755 O O . GLU A 1 100 ? 8.418 -8.820 -16.293 1.00 95.06 100 GLU A O 1
ATOM 760 N N . GLN A 1 101 ? 10.069 -9.030 -14.785 1.00 94.75 101 GLN A N 1
ATOM 761 C CA . GLN A 1 101 ? 9.227 -8.706 -13.629 1.00 94.75 101 GLN A CA 1
ATOM 762 C C . GLN A 1 101 ? 8.761 -7.245 -13.659 1.00 94.75 101 GLN A C 1
ATOM 764 O O . GLN A 1 101 ? 7.586 -6.974 -13.425 1.00 94.75 101 GLN A O 1
ATOM 769 N N . VAL A 1 102 ? 9.639 -6.303 -14.022 1.00 94.94 102 VAL A N 1
ATOM 770 C CA . VAL A 1 102 ? 9.269 -4.886 -14.177 1.00 94.94 102 VAL A CA 1
ATOM 771 C C . VAL A 1 102 ? 8.210 -4.706 -15.270 1.00 94.94 102 VAL A C 1
ATOM 773 O O . VAL A 1 102 ? 7.202 -4.031 -15.059 1.00 94.94 102 VAL A O 1
ATOM 776 N N . LYS A 1 103 ? 8.387 -5.349 -16.431 1.00 94.38 103 LYS A N 1
ATOM 777 C CA . LYS A 1 103 ? 7.380 -5.339 -17.504 1.00 94.38 103 LYS A CA 1
ATOM 778 C C . LYS A 1 103 ? 6.072 -6.002 -17.073 1.00 94.38 103 LYS A C 1
ATOM 780 O O . LYS A 1 103 ? 5.008 -5.532 -17.464 1.00 94.38 103 LYS A O 1
ATOM 785 N N . ALA A 1 104 ? 6.132 -7.083 -16.296 1.00 95.56 104 ALA A N 1
ATOM 786 C CA . ALA A 1 104 ? 4.940 -7.741 -15.775 1.00 95.56 104 ALA A CA 1
ATOM 787 C C . ALA A 1 104 ? 4.146 -6.812 -14.844 1.00 95.56 104 ALA A C 1
ATOM 789 O O . ALA A 1 104 ? 2.936 -6.697 -15.023 1.00 95.56 104 ALA A O 1
ATOM 790 N N . LEU A 1 105 ? 4.821 -6.089 -13.944 1.00 93.44 105 LEU A N 1
ATOM 791 C CA . LEU A 1 105 ? 4.193 -5.087 -13.074 1.00 93.44 105 LEU A CA 1
ATOM 792 C C . LEU A 1 105 ? 3.574 -3.924 -13.857 1.00 93.44 105 LEU A C 1
ATOM 794 O O . LEU A 1 105 ? 2.505 -3.451 -13.494 1.00 93.44 105 LEU A O 1
ATOM 798 N N . LEU A 1 106 ? 4.207 -3.481 -14.947 1.00 93.06 106 LEU A N 1
ATOM 799 C CA . LEU A 1 106 ? 3.625 -2.465 -15.834 1.00 93.06 106 LEU A CA 1
ATOM 800 C C . LEU A 1 106 ? 2.345 -2.948 -16.523 1.00 93.06 106 LEU A C 1
ATOM 802 O O . LEU A 1 106 ? 1.408 -2.173 -16.684 1.00 93.06 106 LEU A O 1
ATOM 806 N N . ARG A 1 107 ? 2.316 -4.213 -16.962 1.00 95.25 107 ARG A N 1
ATOM 807 C CA . ARG A 1 107 ? 1.143 -4.796 -17.632 1.00 95.25 107 ARG A CA 1
ATOM 808 C C . ARG A 1 107 ? -0.002 -5.070 -16.667 1.00 95.25 107 ARG A C 1
ATOM 810 O O . ARG A 1 107 ? -1.155 -4.962 -17.064 1.00 95.25 107 ARG A O 1
ATOM 817 N N . ASN A 1 108 ? 0.320 -5.473 -15.444 1.00 94.31 108 ASN A N 1
ATOM 818 C CA . ASN A 1 108 ? -0.657 -5.842 -14.432 1.00 94.31 108 ASN A CA 1
ATOM 819 C C . ASN A 1 108 ? -0.281 -5.206 -13.085 1.00 94.31 108 ASN A C 1
ATOM 821 O O . ASN A 1 108 ? 0.296 -5.886 -12.229 1.00 94.31 108 ASN A O 1
ATOM 825 N N . PRO A 1 109 ? -0.541 -3.898 -12.914 1.00 92.19 109 PRO A N 1
ATOM 826 C CA . PRO A 1 109 ? -0.248 -3.216 -11.665 1.00 92.19 109 PRO A CA 1
ATOM 827 C C . PRO A 1 109 ? -1.140 -3.757 -10.534 1.00 92.19 109 PRO A C 1
ATOM 829 O O . PRO A 1 109 ? -2.314 -4.055 -10.770 1.00 92.19 109 PRO A O 1
ATOM 832 N N . PRO A 1 110 ? -0.619 -3.880 -9.300 1.00 90.56 110 PRO A N 1
ATOM 833 C CA . PRO A 1 110 ? -1.431 -4.265 -8.152 1.00 90.56 110 PRO A CA 1
ATOM 834 C C . PRO A 1 110 ? -2.513 -3.213 -7.875 1.00 90.56 110 PRO A C 1
ATOM 836 O O . PRO A 1 110 ? -2.237 -2.014 -7.891 1.00 90.56 110 PRO A O 1
ATOM 839 N N . SER A 1 111 ? -3.743 -3.665 -7.620 1.00 88.38 111 SER A N 1
ATOM 840 C CA . SER A 1 111 ? -4.880 -2.786 -7.311 1.00 88.38 111 SER A CA 1
ATOM 841 C C . SER A 1 111 ? -5.113 -2.563 -5.816 1.00 88.38 111 SER A C 1
ATOM 843 O O . SER A 1 111 ? -5.819 -1.631 -5.456 1.00 88.38 111 SER A O 1
ATOM 845 N N . PHE A 1 112 ? -4.560 -3.424 -4.956 1.00 90.88 112 PHE A N 1
ATOM 846 C CA . PHE A 1 112 ? -4.710 -3.395 -3.493 1.00 90.88 112 PHE A CA 1
ATOM 847 C C . PHE A 1 112 ? -6.165 -3.334 -2.969 1.00 90.88 112 PHE A C 1
ATOM 849 O O . PHE A 1 112 ? -6.428 -2.973 -1.822 1.00 90.88 112 PHE A O 1
ATOM 856 N N . GLU A 1 113 ? -7.148 -3.721 -3.791 1.00 91.25 113 GLU A N 1
ATOM 857 C CA . GLU A 1 113 ? -8.573 -3.645 -3.434 1.00 91.25 113 GLU A CA 1
ATOM 858 C C . GLU A 1 113 ? -8.934 -4.518 -2.227 1.00 91.25 113 GLU A C 1
ATOM 860 O O . GLU A 1 113 ? -9.782 -4.154 -1.405 1.00 91.25 113 GLU A O 1
ATOM 865 N N . ARG A 1 114 ? -8.276 -5.675 -2.091 1.00 93.69 114 ARG A N 1
ATOM 866 C CA . ARG A 1 114 ? -8.490 -6.584 -0.960 1.00 93.69 114 ARG A CA 1
ATOM 867 C C . ARG A 1 114 ? -8.007 -5.943 0.339 1.00 93.69 114 ARG A C 1
ATOM 869 O O . ARG A 1 114 ? -8.702 -6.013 1.349 1.00 93.69 114 ARG A O 1
ATOM 876 N N . GLU A 1 115 ? -6.848 -5.307 0.301 1.00 93.56 115 GLU A N 1
ATOM 877 C CA . GLU A 1 115 ? -6.219 -4.605 1.412 1.00 93.56 115 GLU A CA 1
ATOM 878 C C . GLU A 1 115 ? -7.072 -3.401 1.830 1.00 93.56 115 GLU A C 1
ATOM 880 O O . GLU A 1 115 ? -7.404 -3.257 3.008 1.00 93.56 115 GLU A O 1
ATOM 885 N N . HIS A 1 116 ? -7.544 -2.603 0.868 1.00 91.62 116 HIS A N 1
ATOM 886 C CA . HIS A 1 116 ? -8.489 -1.514 1.126 1.00 91.62 116 HIS A CA 1
ATOM 887 C C . HIS A 1 116 ? -9.809 -2.017 1.726 1.00 91.62 116 HIS A C 1
ATOM 889 O O . HIS A 1 116 ? -10.390 -1.372 2.601 1.00 91.62 116 HIS A O 1
ATOM 895 N N . GLY A 1 117 ? -10.312 -3.167 1.272 1.00 92.56 117 GLY A N 1
ATOM 896 C CA . GLY A 1 117 ? -11.474 -3.830 1.865 1.00 92.56 117 GLY A CA 1
ATOM 897 C C . GLY A 1 117 ? -11.241 -4.226 3.325 1.00 92.56 117 GLY A C 1
ATOM 898 O O . GLY A 1 117 ? -12.063 -3.908 4.185 1.00 92.56 117 GLY A O 1
ATOM 899 N N . ALA A 1 118 ? -10.099 -4.852 3.617 1.00 94.06 118 ALA A N 1
ATOM 900 C CA . ALA A 1 118 ? -9.731 -5.267 4.967 1.00 94.06 118 ALA A CA 1
ATOM 901 C C . ALA A 1 118 ? -9.602 -4.072 5.926 1.00 94.06 118 ALA A C 1
ATOM 903 O O . ALA A 1 118 ? -10.157 -4.110 7.023 1.00 94.06 118 ALA A O 1
ATOM 904 N N . ILE A 1 119 ? -8.952 -2.982 5.496 1.00 90.88 119 ILE A N 1
ATOM 905 C CA . ILE A 1 119 ? -8.837 -1.745 6.288 1.00 90.88 119 ILE A CA 1
ATOM 906 C C . ILE A 1 119 ? -10.228 -1.201 6.633 1.00 90.88 119 ILE A C 1
ATOM 908 O O . ILE A 1 119 ? -10.524 -0.962 7.803 1.00 90.88 119 ILE A O 1
ATOM 912 N N . ARG A 1 120 ? -11.115 -1.070 5.635 1.00 91.94 120 ARG A N 1
ATOM 913 C CA . ARG A 1 120 ? -12.495 -0.597 5.847 1.00 91.94 120 ARG A CA 1
ATOM 914 C C . ARG A 1 120 ? -13.254 -1.466 6.849 1.00 91.94 120 ARG A C 1
ATOM 916 O O . ARG A 1 120 ? -13.949 -0.939 7.713 1.00 91.94 120 ARG A O 1
ATOM 923 N N . GLN A 1 121 ? -13.113 -2.787 6.752 1.00 93.88 121 GLN A N 1
ATOM 924 C CA . GLN A 1 121 ? -13.793 -3.726 7.642 1.00 93.88 121 GLN A CA 1
ATOM 925 C C . GLN A 1 121 ? -13.303 -3.623 9.093 1.00 93.88 121 GLN A C 1
ATOM 927 O O . GLN A 1 121 ? -14.118 -3.669 10.021 1.00 93.88 121 GLN A O 1
ATOM 932 N N . VAL A 1 122 ? -11.991 -3.480 9.296 1.00 92.50 122 VAL A N 1
ATOM 933 C CA . VAL A 1 122 ? -11.403 -3.298 10.630 1.00 92.50 122 VAL A CA 1
ATOM 934 C C . VAL A 1 122 ? -11.900 -1.994 11.249 1.00 92.50 122 VAL A C 1
ATOM 936 O O . VAL A 1 122 ? -12.425 -2.022 12.362 1.00 92.50 122 VAL A O 1
ATOM 939 N N . LEU A 1 123 ? -11.830 -0.880 10.515 1.00 91.25 123 LEU A N 1
ATOM 940 C CA . LEU A 1 123 ? -12.274 0.430 11.004 1.00 91.25 123 LEU A CA 1
ATOM 941 C C . LEU A 1 123 ? -13.764 0.433 11.374 1.00 91.25 123 LEU A C 1
ATOM 943 O O . LEU A 1 123 ? -14.112 0.823 12.485 1.00 91.25 123 LEU A O 1
ATOM 947 N N . ALA A 1 124 ? -14.628 -0.126 10.522 1.00 91.06 124 ALA A N 1
ATOM 948 C CA . ALA A 1 124 ? -16.059 -0.247 10.812 1.00 91.06 124 ALA A CA 1
ATOM 949 C C . ALA A 1 124 ? -16.364 -1.154 12.022 1.00 91.06 124 ALA A C 1
ATOM 951 O O . ALA A 1 124 ? -17.409 -1.044 12.664 1.00 91.06 124 ALA A O 1
ATOM 952 N N . THR A 1 125 ? -15.489 -2.112 12.332 1.00 93.81 125 THR A N 1
ATOM 953 C CA . THR A 1 125 ? -15.647 -2.970 13.517 1.00 93.81 125 THR A CA 1
ATOM 954 C C . THR A 1 125 ? -15.249 -2.231 14.790 1.00 93.81 125 THR A C 1
ATOM 956 O O . THR A 1 125 ? -15.959 -2.331 15.789 1.00 93.81 125 THR A O 1
ATOM 959 N N . LEU A 1 126 ? -14.171 -1.448 14.738 1.00 91.38 126 LEU A N 1
ATOM 960 C CA . LEU A 1 126 ? -13.734 -0.599 15.845 1.00 91.38 126 LEU A CA 1
ATOM 961 C C . LEU A 1 126 ? -14.767 0.493 16.149 1.00 91.38 126 LEU A C 1
ATOM 963 O O . LEU A 1 126 ? -15.171 0.641 17.300 1.00 91.38 126 LEU A O 1
ATOM 967 N N . GLU A 1 127 ? -15.287 1.166 15.125 1.00 90.19 127 GLU A N 1
ATOM 968 C CA . GLU A 1 127 ? -16.327 2.190 15.274 1.00 90.19 127 GLU A CA 1
ATOM 969 C C . GLU A 1 127 ? -17.585 1.638 15.965 1.00 90.19 127 GLU A C 1
ATOM 971 O O . GLU A 1 127 ? -18.070 2.213 16.939 1.00 90.19 127 GLU A O 1
ATOM 976 N N . ARG A 1 128 ? -18.069 0.458 15.548 1.00 92.50 128 ARG A N 1
ATOM 977 C CA . ARG A 1 128 ? -19.229 -0.207 16.177 1.00 92.50 128 ARG A CA 1
ATOM 978 C C . ARG A 1 128 ? -19.009 -0.582 17.642 1.00 92.50 128 ARG A C 1
ATOM 980 O O . ARG A 1 128 ? -19.982 -0.757 18.369 1.00 92.50 128 ARG A O 1
ATOM 987 N N . SER A 1 129 ? -17.758 -0.726 18.070 1.00 92.56 129 SER A N 1
ATOM 988 C CA . SER A 1 129 ? -17.408 -0.993 19.469 1.00 92.56 129 SER A CA 1
ATOM 989 C C . SER A 1 129 ? -17.334 0.274 20.331 1.00 92.56 129 SER A C 1
ATOM 991 O O . SER A 1 129 ? -17.114 0.178 21.534 1.00 92.56 129 SER A O 1
ATOM 993 N N . GLY A 1 130 ? -17.518 1.456 19.730 1.00 91.62 130 GLY A N 1
ATOM 994 C CA . GLY A 1 130 ? -17.322 2.750 20.385 1.00 91.62 130 GLY A CA 1
ATOM 995 C C . GLY A 1 130 ? -15.852 3.161 20.502 1.00 91.62 130 GLY A C 1
ATOM 996 O O . GLY A 1 130 ? -15.550 4.145 21.176 1.00 91.62 130 GLY A O 1
ATOM 997 N N . ALA A 1 131 ? -14.932 2.430 19.863 1.00 92.12 131 ALA A N 1
ATOM 998 C CA . ALA A 1 131 ? -13.520 2.779 19.859 1.00 92.12 131 ALA A CA 1
ATOM 999 C C . ALA A 1 131 ? -13.267 4.003 18.969 1.00 92.12 131 ALA A C 1
ATOM 1001 O O . ALA A 1 131 ? -13.754 4.086 17.840 1.00 92.12 131 ALA A O 1
ATOM 1002 N N . VAL A 1 132 ? -12.448 4.928 19.466 1.00 92.12 132 VAL A N 1
ATOM 1003 C CA . VAL A 1 132 ? -11.962 6.075 18.696 1.00 92.12 132 VAL A CA 1
ATOM 1004 C C . VAL A 1 132 ? -10.614 5.712 18.091 1.00 92.12 132 VAL A C 1
ATOM 1006 O O . VAL A 1 132 ? -9.653 5.456 18.815 1.00 92.12 132 VAL A O 1
ATOM 1009 N N . VAL A 1 133 ? -10.536 5.696 16.761 1.00 92.19 133 VAL A N 1
ATOM 1010 C CA . VAL A 1 133 ? -9.293 5.402 16.041 1.00 92.19 133 VAL A CA 1
ATOM 1011 C C . VAL A 1 133 ? -8.593 6.708 15.685 1.00 92.19 133 VAL A C 1
ATOM 1013 O O . VAL A 1 133 ? -9.209 7.624 15.141 1.00 92.19 133 VAL A O 1
ATOM 1016 N N . LEU A 1 134 ? -7.299 6.787 15.984 1.00 92.06 134 LEU A N 1
ATOM 1017 C CA . LEU A 1 134 ? -6.464 7.955 15.726 1.00 92.06 134 LEU A CA 1
ATOM 1018 C C . LEU A 1 134 ? -5.282 7.560 14.835 1.00 92.06 134 LEU A C 1
ATOM 1020 O O . LEU A 1 134 ? -4.616 6.558 15.087 1.00 92.06 134 LEU A O 1
ATOM 1024 N N . LEU A 1 135 ? -5.011 8.364 13.811 1.00 89.19 135 LEU A N 1
ATOM 1025 C CA . LEU A 1 135 ? -3.737 8.382 13.105 1.00 89.19 135 LEU A CA 1
ATOM 1026 C C . LEU A 1 135 ? -2.810 9.353 13.828 1.00 89.19 135 LEU A C 1
ATOM 1028 O O . LEU A 1 135 ? -3.001 10.568 13.763 1.00 89.19 135 LEU A O 1
ATOM 1032 N N . GLU A 1 136 ? -1.820 8.799 14.510 1.00 87.00 136 GLU A N 1
ATOM 1033 C CA . GLU A 1 136 ? -0.746 9.534 15.169 1.00 87.00 136 GLU A CA 1
ATOM 1034 C C . GLU A 1 136 ? 0.546 8.716 15.107 1.00 87.00 136 GLU A C 1
ATOM 1036 O O . GLU A 1 136 ? 0.530 7.519 14.798 1.00 87.00 136 GLU A O 1
ATOM 1041 N N . GLN A 1 137 ? 1.684 9.358 15.371 1.00 84.00 137 GLN A N 1
ATOM 1042 C CA . GLN A 1 137 ? 2.941 8.629 15.471 1.00 84.00 137 GLN A CA 1
ATOM 1043 C C . GLN A 1 137 ? 2.919 7.728 16.721 1.00 84.00 137 GLN A C 1
ATOM 1045 O O . GLN A 1 137 ? 2.649 8.227 17.815 1.00 84.00 137 GLN A O 1
ATOM 1050 N N . PRO A 1 138 ? 3.218 6.421 16.594 1.00 84.50 138 PRO A N 1
ATOM 1051 C CA . PRO A 1 138 ? 3.234 5.516 17.739 1.00 84.50 138 PRO A CA 1
ATOM 1052 C C . PRO A 1 138 ? 4.264 5.948 18.788 1.00 84.50 138 PRO A C 1
ATOM 1054 O O . PRO A 1 138 ? 5.387 6.331 18.449 1.00 84.50 138 PRO A O 1
ATOM 1057 N N . ARG A 1 139 ? 3.904 5.843 20.071 1.00 85.69 139 ARG A N 1
ATOM 1058 C CA . ARG A 1 139 ? 4.789 6.139 21.209 1.00 85.69 139 ARG A CA 1
ATOM 1059 C C . ARG A 1 139 ? 5.915 5.118 21.318 1.00 85.69 139 ARG A C 1
ATOM 1061 O O . ARG A 1 139 ? 7.030 5.448 21.717 1.00 85.69 139 ARG A O 1
ATOM 1068 N N . LYS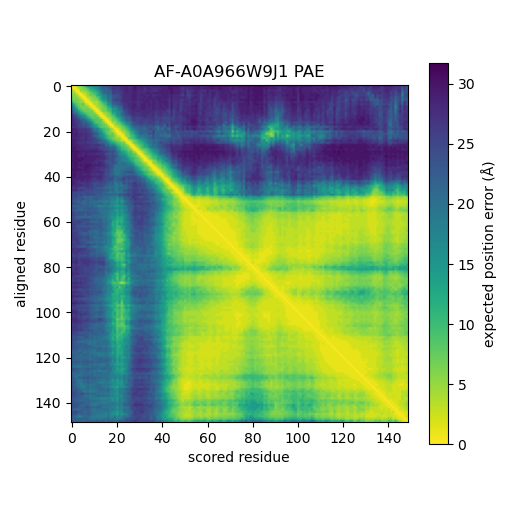 A 1 140 ? 5.622 3.862 20.988 1.00 87.00 140 LYS A N 1
ATOM 1069 C CA . LYS A 1 140 ? 6.559 2.748 20.997 1.00 87.00 140 LYS A CA 1
ATOM 1070 C C . LYS A 1 140 ? 7.243 2.636 19.630 1.00 87.00 140 LYS A C 1
ATOM 1072 O O . LYS A 1 140 ? 6.573 2.360 18.631 1.00 87.00 140 LYS A O 1
ATOM 1077 N N . PRO A 1 141 ? 8.583 2.753 19.566 1.00 82.62 141 PRO A N 1
ATOM 1078 C CA . PRO A 1 141 ? 9.318 2.579 18.320 1.00 82.62 141 PRO A CA 1
ATOM 1079 C C . PRO A 1 141 ? 9.031 1.220 17.674 1.00 82.62 141 PRO A C 1
ATOM 1081 O O . PRO A 1 141 ? 9.111 0.177 18.325 1.00 82.62 141 PRO A O 1
ATOM 1084 N N . GLY A 1 142 ? 8.703 1.239 16.383 1.00 83.19 142 GLY A N 1
ATOM 1085 C CA . GLY A 1 142 ? 8.407 0.037 15.602 1.00 83.19 142 GLY A CA 1
ATOM 1086 C C . GLY A 1 142 ? 7.000 -0.536 15.792 1.00 83.19 142 GLY A C 1
ATOM 1087 O O . GLY A 1 142 ? 6.695 -1.558 15.182 1.00 83.19 142 GLY A O 1
ATOM 1088 N N . ALA A 1 143 ? 6.135 0.088 16.597 1.00 85.31 143 ALA A N 1
ATOM 1089 C CA . ALA A 1 143 ? 4.724 -0.278 16.622 1.00 85.31 143 ALA A CA 1
ATOM 1090 C C . ALA A 1 143 ? 4.027 0.179 15.331 1.00 85.31 143 ALA A C 1
ATOM 1092 O O . ALA A 1 143 ? 4.287 1.268 14.830 1.00 85.31 143 ALA A O 1
ATOM 1093 N N . ALA A 1 144 ? 3.130 -0.655 14.803 1.00 83.50 144 ALA A N 1
ATOM 1094 C CA . ALA A 1 144 ? 2.238 -0.283 13.700 1.00 83.50 144 ALA A CA 1
ATOM 1095 C C . ALA A 1 144 ? 0.915 0.335 14.197 1.00 83.50 144 ALA A C 1
ATOM 1097 O O . ALA A 1 144 ? 0.184 0.943 13.423 1.00 83.50 144 ALA A O 1
ATOM 1098 N N . GLY A 1 145 ? 0.610 0.172 15.486 1.00 87.19 145 GLY A N 1
ATOM 1099 C CA . GLY A 1 145 ? -0.570 0.708 16.152 1.00 87.19 145 GLY A CA 1
ATOM 1100 C C . GLY A 1 145 ? -0.495 0.463 17.657 1.00 87.19 145 GLY A C 1
ATOM 1101 O O . GLY A 1 145 ? 0.259 -0.399 18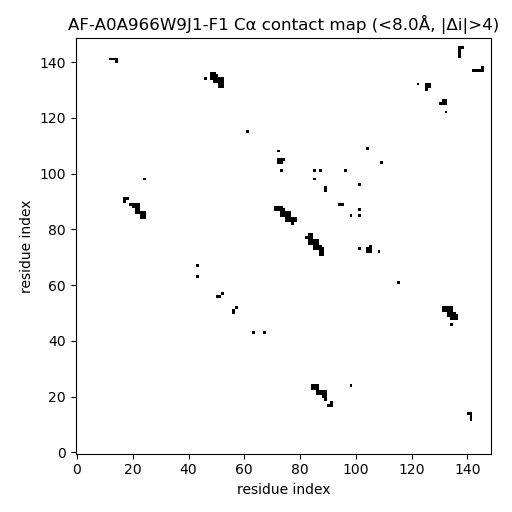.117 1.00 87.19 145 GLY A O 1
ATOM 1102 N N . GLU A 1 146 ? -1.269 1.231 18.418 1.00 90.19 146 GLU A N 1
ATOM 1103 C CA . GLU A 1 146 ? -1.323 1.162 19.878 1.00 90.19 146 GLU A CA 1
ATOM 1104 C C . GLU A 1 146 ? -2.774 1.115 20.351 1.00 90.19 146 GLU A C 1
ATOM 1106 O O . GLU A 1 146 ? -3.656 1.727 19.751 1.00 90.19 146 GLU A O 1
ATOM 1111 N N . TRP A 1 147 ? -3.016 0.372 21.431 1.00 89.06 147 TRP A N 1
ATOM 1112 C CA . TRP A 1 147 ? -4.316 0.304 22.086 1.00 89.06 147 TRP A CA 1
ATOM 1113 C C . TRP A 1 147 ? -4.235 1.001 23.440 1.00 89.06 147 TRP A C 1
ATOM 1115 O O . TRP A 1 147 ? -3.370 0.664 24.252 1.00 89.06 147 TRP A O 1
ATOM 1125 N N . ASN A 1 148 ? -5.139 1.950 23.678 1.00 85.00 148 ASN A N 1
ATOM 1126 C CA . ASN A 1 148 ? -5.278 2.639 24.955 1.00 85.00 148 ASN A CA 1
ATOM 1127 C C . ASN A 1 148 ? -6.665 2.313 25.540 1.00 85.00 148 ASN A C 1
ATOM 1129 O O . ASN A 1 148 ? -7.647 2.847 25.019 1.00 85.00 148 ASN A O 1
ATOM 1133 N N . PRO A 1 149 ? -6.754 1.387 26.513 1.00 76.56 149 PRO A N 1
ATOM 1134 C CA . PRO A 1 149 ? -8.018 0.949 27.102 1.00 76.56 149 PRO A CA 1
ATOM 1135 C C . PRO A 1 149 ? -8.677 2.011 27.990 1.00 76.56 149 PRO A C 1
ATOM 1137 O O . PRO A 1 149 ? -7.961 2.899 28.508 1.00 76.56 149 PRO A O 1
#

pLDDT: mean 74.88, std 23.01, range [29.92, 95.56]